Protein AF-A0A2V9R0W3-F1 (afdb_monomer_lite)

pLDDT: mean 78.19, std 11.64, range [45.22, 92.12]

Structure (mmCIF, N/CA/C/O backbone):
data_AF-A0A2V9R0W3-F1
#
_entry.id   AF-A0A2V9R0W3-F1
#
loop_
_atom_site.group_PDB
_atom_site.id
_atom_site.type_symbol
_atom_site.label_atom_id
_atom_site.label_alt_id
_atom_site.label_comp_id
_atom_site.label_asym_id
_atom_site.label_entity_id
_atom_site.label_seq_id
_atom_site.pdbx_PDB_ins_code
_atom_site.Cartn_x
_atom_site.Cartn_y
_atom_site.Cartn_z
_atom_site.occupancy
_atom_site.B_iso_or_equiv
_atom_site.auth_seq_id
_atom_site.auth_comp_id
_atom_site.auth_asym_id
_atom_site.auth_atom_id
_atom_site.pdbx_PDB_model_num
ATOM 1 N N . MET A 1 1 ? -23.502 -27.939 31.383 1.00 49.22 1 MET A N 1
ATOM 2 C CA . MET A 1 1 ? -24.095 -26.712 31.956 1.00 49.22 1 MET A CA 1
ATOM 3 C C . MET A 1 1 ? -23.498 -25.504 31.226 1.00 49.22 1 MET A C 1
ATOM 5 O O . MET A 1 1 ? -22.590 -24.869 31.728 1.00 49.22 1 MET A O 1
ATOM 9 N N . VAL A 1 2 ? -23.913 -25.277 29.972 1.00 56.19 2 VAL A N 1
ATOM 10 C CA . VAL A 1 2 ? -23.378 -24.205 29.094 1.00 56.19 2 VAL A CA 1
ATOM 11 C C . VAL A 1 2 ? -24.347 -23.013 29.027 1.00 56.19 2 VAL A C 1
ATOM 13 O O . VAL A 1 2 ? -23.932 -21.880 28.825 1.00 56.19 2 VAL A O 1
ATOM 16 N N . LEU A 1 3 ? -25.633 -23.255 29.303 1.00 57.19 3 LEU A N 1
ATOM 17 C CA . LEU A 1 3 ? -26.700 -22.248 29.291 1.00 57.19 3 LEU A CA 1
ATOM 18 C C . LEU A 1 3 ? -26.603 -21.227 30.439 1.00 57.19 3 LEU A C 1
ATOM 20 O O . LEU A 1 3 ? -27.056 -20.106 30.277 1.00 57.19 3 LEU A O 1
ATOM 24 N N . SER A 1 4 ? -25.961 -21.559 31.564 1.00 63.34 4 SER A N 1
ATOM 25 C CA . SER A 1 4 ? -25.802 -20.647 32.712 1.00 63.34 4 SER A CA 1
ATOM 26 C C . SER A 1 4 ? -24.784 -19.522 32.484 1.00 63.34 4 SER A C 1
ATOM 28 O O . SER A 1 4 ? -24.714 -18.589 33.276 1.00 63.34 4 SER A O 1
ATOM 30 N N . ALA A 1 5 ? -23.976 -19.608 31.424 1.00 69.81 5 ALA A N 1
ATOM 31 C CA . ALA A 1 5 ? -23.043 -18.554 31.028 1.00 69.81 5 ALA A CA 1
ATOM 32 C C . ALA A 1 5 ? -23.623 -17.630 29.941 1.00 69.81 5 ALA A C 1
ATOM 34 O O . ALA A 1 5 ? -23.005 -16.615 29.622 1.00 69.81 5 ALA A O 1
ATOM 35 N N . ALA A 1 6 ? -24.791 -17.962 29.374 1.00 76.00 6 ALA A N 1
ATOM 36 C CA . ALA A 1 6 ? -25.403 -17.192 28.292 1.00 76.00 6 ALA A CA 1
ATOM 37 C C . ALA A 1 6 ? -25.739 -15.763 28.742 1.00 76.00 6 ALA A C 1
ATOM 39 O O . ALA A 1 6 ? -25.358 -14.813 28.062 1.00 76.00 6 ALA A O 1
ATOM 40 N N . ASP A 1 7 ? -26.316 -15.608 29.934 1.00 79.94 7 ASP A N 1
ATOM 41 C CA . ASP A 1 7 ? -26.681 -14.300 30.495 1.00 79.94 7 ASP A CA 1
ATOM 42 C C . ASP A 1 7 ? -25.449 -13.409 30.719 1.00 79.94 7 ASP A C 1
ATOM 44 O O . ASP A 1 7 ? -25.467 -12.211 30.439 1.00 79.94 7 ASP A O 1
ATOM 48 N N . GLN A 1 8 ? -24.334 -14.009 31.149 1.00 81.44 8 GLN A N 1
ATOM 49 C CA . GLN A 1 8 ? -23.063 -13.305 31.350 1.00 81.44 8 GLN A CA 1
ATOM 50 C C . GLN A 1 8 ? -22.429 -12.872 30.023 1.00 81.44 8 GLN A C 1
ATOM 52 O O . GLN A 1 8 ? -21.799 -11.816 29.946 1.00 81.44 8 GLN A O 1
ATOM 57 N N . ILE A 1 9 ? -22.574 -13.677 28.968 1.00 80.44 9 ILE A N 1
ATOM 58 C CA . ILE A 1 9 ? -22.112 -13.320 27.622 1.00 80.44 9 ILE A CA 1
ATOM 59 C C . ILE A 1 9 ? -22.983 -12.196 27.057 1.00 80.44 9 ILE A C 1
ATOM 61 O O . ILE A 1 9 ? -22.450 -11.229 26.511 1.00 80.44 9 ILE A O 1
ATOM 65 N N . GLU A 1 10 ? -24.298 -12.274 27.236 1.00 81.69 10 GLU A N 1
ATOM 66 C CA . GLU A 1 10 ? -25.232 -11.271 26.732 1.00 81.69 10 GLU A CA 1
ATOM 67 C C . GLU A 1 10 ? -25.057 -9.914 27.436 1.00 81.69 10 GLU A C 1
ATOM 69 O O . GLU A 1 10 ? -25.041 -8.875 26.775 1.00 81.69 10 GLU A O 1
ATOM 74 N N . GLU A 1 11 ? -24.810 -9.906 28.752 1.00 84.38 11 GLU A N 1
ATOM 75 C CA . GLU A 1 11 ? -24.410 -8.698 29.487 1.00 84.38 11 GLU A CA 1
ATOM 76 C C . GLU A 1 11 ? -23.118 -8.083 28.936 1.00 84.38 11 GLU A C 1
ATOM 78 O O . GLU A 1 11 ? -23.023 -6.864 28.777 1.00 84.38 11 GLU A O 1
ATOM 83 N N . ARG A 1 12 ? -22.107 -8.908 28.641 1.00 80.75 12 ARG A N 1
ATOM 84 C CA . ARG A 1 12 ? -20.827 -8.420 28.105 1.00 80.75 12 ARG A CA 1
ATOM 85 C C . ARG A 1 12 ? -20.986 -7.846 26.703 1.00 80.75 12 ARG A C 1
ATOM 87 O O . ARG A 1 12 ? -20.342 -6.844 26.414 1.00 80.75 12 ARG A O 1
ATOM 94 N N . ILE A 1 13 ? -21.853 -8.429 25.875 1.00 81.31 13 ILE A N 1
ATOM 95 C CA . ILE A 1 13 ? -22.175 -7.908 24.541 1.00 81.31 13 ILE A CA 1
ATOM 96 C C . ILE A 1 13 ? -22.939 -6.584 24.647 1.00 81.31 13 ILE A C 1
ATOM 98 O O . ILE A 1 13 ? -22.575 -5.632 23.965 1.00 81.31 13 ILE A O 1
ATOM 102 N N . LYS A 1 14 ? -23.927 -6.475 25.546 1.00 84.88 14 LYS A N 1
ATOM 103 C CA . LYS A 1 14 ? -24.695 -5.231 25.769 1.00 84.88 14 LYS A CA 1
ATOM 104 C C . LYS A 1 14 ? -23.836 -4.061 26.263 1.00 84.88 14 LYS A C 1
ATOM 106 O O . LYS A 1 14 ? -24.207 -2.910 26.066 1.00 84.88 14 LYS A O 1
ATOM 111 N N . ARG A 1 15 ? -22.693 -4.335 26.901 1.00 83.25 15 ARG A N 1
ATOM 112 C CA . ARG A 1 15 ? -21.720 -3.309 27.323 1.00 83.25 15 ARG A CA 1
ATOM 113 C C . ARG A 1 15 ? -20.799 -2.841 26.196 1.00 83.25 15 ARG A C 1
ATOM 115 O O . ARG A 1 15 ? -20.075 -1.868 26.396 1.00 83.25 15 ARG A O 1
ATOM 122 N N . ILE A 1 16 ? -20.783 -3.518 25.046 1.00 81.19 16 ILE A N 1
ATOM 123 C CA . ILE A 1 16 ? -20.008 -3.070 23.888 1.00 81.19 16 ILE A CA 1
ATOM 124 C C . ILE A 1 16 ? -20.738 -1.858 23.296 1.00 81.19 16 ILE A C 1
ATOM 126 O O . ILE A 1 16 ? -21.893 -1.998 22.896 1.00 81.19 16 ILE A O 1
ATOM 130 N N . PRO A 1 17 ? -20.099 -0.675 23.237 1.00 78.19 17 PRO A N 1
ATOM 131 C CA . PRO A 1 17 ? -20.712 0.501 22.640 1.00 78.19 17 PRO A CA 1
ATOM 132 C C . PRO A 1 17 ? -21.122 0.214 21.198 1.00 78.19 17 PRO A C 1
ATOM 134 O O . PRO A 1 17 ? -20.357 -0.388 20.439 1.00 78.19 17 PRO A O 1
ATOM 137 N N . GLU A 1 18 ? -22.308 0.676 20.815 1.00 75.19 18 GLU A N 1
ATOM 138 C CA . GLU A 1 18 ? -22.774 0.536 19.443 1.00 75.19 18 GLU A CA 1
ATOM 139 C C . GLU A 1 18 ? -21.807 1.218 18.467 1.00 75.19 18 GLU A C 1
ATOM 141 O O . GLU A 1 18 ? -21.230 2.285 18.729 1.00 75.19 18 GLU A O 1
ATOM 146 N N . SER A 1 19 ? -21.610 0.572 17.319 1.00 70.75 19 SER A N 1
ATOM 147 C CA . SER A 1 19 ? -20.760 1.100 16.262 1.00 70.75 19 SER A CA 1
ATOM 148 C C . SER A 1 19 ? -21.339 2.414 15.746 1.00 70.75 19 SER A C 1
ATOM 150 O O . SER A 1 19 ? -22.441 2.436 15.202 1.00 70.75 19 SER A O 1
ATOM 152 N N . HIS A 1 20 ? -20.576 3.496 15.861 1.00 67.38 20 HIS A N 1
ATOM 153 C CA . HIS A 1 20 ? -20.922 4.800 15.309 1.00 67.38 20 HIS A CA 1
ATOM 154 C C . HIS A 1 20 ? -19.956 5.157 14.178 1.00 67.38 20 HIS A C 1
ATOM 156 O O . HIS A 1 20 ? -18.760 4.862 14.228 1.00 67.38 20 HIS A O 1
ATOM 162 N N . SER A 1 21 ? -20.477 5.790 13.129 1.00 67.69 21 SER A N 1
ATOM 163 C CA . SER A 1 21 ? -19.660 6.249 12.009 1.00 67.69 21 SER A CA 1
ATOM 164 C C . SER A 1 21 ? -18.854 7.480 12.418 1.00 67.69 21 SER A C 1
ATOM 166 O O . SER A 1 21 ? -19.432 8.506 12.776 1.00 67.69 21 SER A O 1
ATOM 168 N N . VAL A 1 22 ? -17.529 7.405 12.311 1.00 67.56 22 VAL A N 1
ATOM 169 C CA . VAL A 1 22 ? -16.639 8.552 12.521 1.00 67.56 22 VAL A CA 1
ATOM 170 C C . VAL A 1 22 ? -16.166 9.060 11.165 1.00 67.56 22 VAL A C 1
ATOM 172 O O . VAL A 1 22 ? -15.572 8.315 10.386 1.00 67.56 22 VAL A O 1
ATOM 175 N N . LYS A 1 23 ? -16.419 10.340 10.873 1.00 72.44 23 LYS A N 1
ATOM 176 C CA . LYS A 1 23 ? -15.861 11.000 9.690 1.00 72.44 23 LYS A CA 1
ATOM 177 C C . LYS A 1 23 ? -14.455 11.491 10.020 1.00 72.44 23 LYS A C 1
ATOM 179 O O . LYS A 1 23 ? -14.288 12.397 10.830 1.00 72.44 23 LYS A O 1
ATOM 184 N N . ILE A 1 24 ? -13.454 10.903 9.378 1.00 71.25 24 ILE A N 1
ATOM 185 C CA . ILE A 1 24 ? -12.062 11.325 9.526 1.00 71.25 24 ILE A CA 1
ATOM 186 C C . ILE A 1 24 ? -11.788 12.425 8.508 1.00 71.25 24 ILE A C 1
ATOM 188 O O . ILE A 1 24 ? -11.887 12.201 7.305 1.00 71.25 24 ILE A O 1
ATOM 192 N N . VAL A 1 25 ? -11.506 13.625 9.011 1.00 74.69 25 VAL A N 1
ATOM 193 C CA . VAL A 1 25 ? -11.237 14.812 8.184 1.00 74.69 25 VAL A CA 1
ATOM 194 C C . VAL A 1 25 ? -9.777 14.851 7.736 1.00 74.69 25 VAL A C 1
ATOM 196 O O . VAL A 1 25 ? -9.488 15.328 6.645 1.00 74.69 25 VAL A O 1
ATOM 199 N N . ASP A 1 26 ? -8.874 14.304 8.550 1.00 78.25 26 ASP A N 1
ATOM 200 C CA . ASP A 1 26 ? -7.447 14.239 8.264 1.00 78.25 26 ASP A CA 1
ATOM 201 C C . ASP A 1 26 ? -6.918 12.823 8.530 1.00 78.25 26 ASP A C 1
ATOM 203 O O . ASP A 1 26 ? -7.158 12.236 9.582 1.00 78.25 26 ASP A O 1
ATOM 207 N N . LEU A 1 27 ? -6.199 12.247 7.571 1.00 80.25 27 LEU A N 1
ATOM 208 C CA . LEU A 1 27 ? -5.586 10.927 7.732 1.00 80.25 27 LEU A CA 1
ATOM 209 C C . LEU A 1 27 ? -4.359 10.976 8.654 1.00 80.25 27 LEU A C 1
ATOM 211 O O . LEU A 1 27 ? -4.006 9.956 9.248 1.00 80.25 27 LEU A O 1
ATOM 215 N N . SER A 1 28 ? -3.750 12.152 8.837 1.00 79.56 28 SER A N 1
ATOM 216 C CA . SER A 1 28 ? -2.563 12.345 9.679 1.00 79.56 28 SER A CA 1
ATOM 217 C C . SER A 1 28 ? -2.817 12.105 11.175 1.00 79.56 28 SER A C 1
ATOM 219 O O . SER A 1 28 ? -1.878 11.825 11.919 1.00 79.56 28 SER A O 1
ATOM 221 N N . ILE A 1 29 ? -4.082 12.162 11.610 1.00 84.00 29 ILE A N 1
ATOM 222 C CA . ILE A 1 29 ? -4.496 11.950 13.007 1.00 84.00 29 ILE A CA 1
ATOM 223 C C . ILE A 1 29 ? -4.875 10.494 13.304 1.00 84.00 29 ILE A C 1
ATOM 225 O O . ILE A 1 29 ? -5.130 10.145 14.456 1.00 84.00 29 ILE A O 1
ATOM 229 N N . SER A 1 30 ? -4.938 9.626 12.287 1.00 85.31 30 SER A N 1
ATOM 230 C CA . SER A 1 30 ? -5.327 8.228 12.467 1.00 85.31 30 SER A CA 1
ATOM 231 C C . SER A 1 30 ? -4.382 7.269 11.735 1.00 85.31 30 SER A C 1
ATOM 233 O O . SER A 1 30 ? -4.651 6.889 10.592 1.00 85.31 30 SER A O 1
ATOM 235 N N . PRO A 1 31 ? -3.316 6.788 12.411 1.00 86.44 31 PRO A N 1
ATOM 236 C CA . PRO A 1 31 ? -2.323 5.887 11.818 1.00 86.44 31 PRO A CA 1
ATOM 237 C C . PRO A 1 31 ? -2.929 4.624 11.198 1.00 86.44 31 PRO A C 1
ATOM 239 O O . PRO A 1 31 ? -2.455 4.144 10.176 1.00 86.44 31 P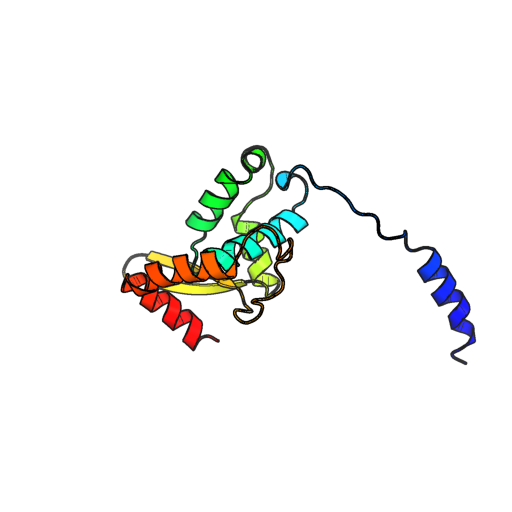RO A O 1
ATOM 242 N N . LYS A 1 32 ? -4.017 4.106 11.783 1.00 86.38 32 LYS A N 1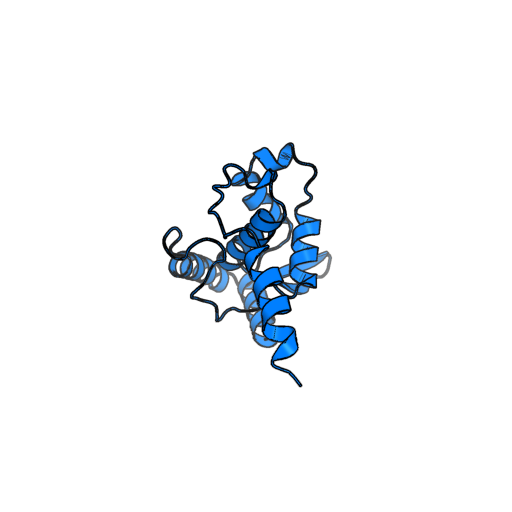
ATOM 243 C CA . LYS A 1 32 ? -4.743 2.940 11.261 1.00 86.38 32 LYS A CA 1
ATOM 244 C C . LYS A 1 32 ? -5.383 3.215 9.897 1.00 86.38 32 LYS A C 1
ATOM 246 O O . LYS A 1 32 ? -5.274 2.391 8.998 1.00 86.38 32 LYS A O 1
ATOM 251 N N . HIS A 1 33 ? -6.057 4.351 9.742 1.00 84.50 33 HIS A N 1
ATOM 252 C CA . HIS A 1 33 ? -6.709 4.697 8.476 1.00 84.50 33 HIS A CA 1
ATOM 253 C C . HIS A 1 33 ? -5.675 5.084 7.426 1.00 84.50 33 HIS A C 1
ATOM 255 O O . HIS A 1 33 ? -5.802 4.696 6.271 1.00 84.50 33 HIS A O 1
ATOM 261 N N . LEU A 1 34 ? -4.596 5.747 7.842 1.00 86.75 34 LEU A N 1
ATOM 262 C CA . LEU A 1 34 ? -3.459 6.006 6.972 1.00 86.75 34 LEU A CA 1
ATOM 263 C C . LEU A 1 34 ? -2.785 4.711 6.486 1.00 86.75 34 LEU A C 1
ATOM 265 O O . LEU A 1 34 ? -2.434 4.622 5.316 1.00 86.75 34 LEU A O 1
ATOM 269 N N . LEU A 1 35 ? -2.645 3.691 7.339 1.00 88.50 35 LEU A N 1
ATOM 270 C CA . LEU A 1 35 ? -2.132 2.374 6.942 1.00 88.50 35 LEU A CA 1
ATOM 271 C C . LEU A 1 35 ? -3.010 1.729 5.858 1.00 88.50 35 LEU A C 1
ATOM 273 O O . LEU A 1 35 ? -2.493 1.234 4.857 1.00 88.50 35 LEU A O 1
ATOM 277 N N . PHE A 1 36 ? -4.334 1.759 6.034 1.00 84.50 36 PHE A N 1
ATOM 278 C CA . PHE A 1 36 ? -5.267 1.248 5.028 1.00 84.50 36 PHE A CA 1
ATOM 279 C C . PHE A 1 36 ? -5.243 2.064 3.739 1.00 84.50 36 PHE A C 1
ATOM 281 O O . PHE A 1 36 ? -5.263 1.491 2.654 1.00 84.50 36 PHE A O 1
ATOM 288 N N . PHE A 1 37 ? -5.109 3.382 3.847 1.00 85.69 37 PHE A N 1
ATOM 289 C CA . PHE A 1 37 ? -4.917 4.251 2.697 1.00 85.69 37 PHE A CA 1
ATOM 290 C C . PHE A 1 37 ? -3.622 3.931 1.937 1.00 85.69 37 PHE A C 1
ATOM 292 O O . PHE A 1 37 ? -3.646 3.858 0.714 1.00 85.69 37 PHE A O 1
ATOM 299 N N . ILE A 1 38 ? -2.505 3.687 2.633 1.00 88.12 38 ILE A N 1
ATOM 300 C CA . ILE A 1 38 ? -1.239 3.272 2.007 1.00 88.12 38 ILE A CA 1
ATOM 301 C C . ILE A 1 38 ? -1.426 1.952 1.258 1.00 88.12 38 ILE A C 1
ATOM 303 O O . ILE A 1 38 ? -0.987 1.837 0.118 1.00 88.12 38 ILE A O 1
ATOM 307 N N . TYR A 1 39 ? -2.114 0.979 1.855 1.00 86.50 39 TYR A N 1
ATOM 308 C CA . TYR A 1 39 ? -2.427 -0.280 1.181 1.00 86.50 39 TYR A CA 1
ATOM 309 C C . TYR A 1 39 ? -3.287 -0.074 -0.079 1.00 86.50 39 TYR A C 1
ATOM 311 O O . TYR A 1 39 ? -2.966 -0.622 -1.139 1.00 86.50 39 TYR A O 1
ATOM 319 N N . ASP A 1 40 ? -4.349 0.732 0.011 1.00 81.12 40 ASP A N 1
ATOM 320 C CA . ASP A 1 40 ? -5.225 1.046 -1.123 1.00 81.12 40 ASP A CA 1
ATOM 321 C C . ASP A 1 40 ? -4.446 1.789 -2.227 1.00 81.12 40 ASP A C 1
ATOM 323 O O . ASP A 1 40 ? -4.563 1.452 -3.406 1.00 81.12 40 ASP A O 1
ATOM 327 N N . LEU A 1 41 ? -3.575 2.731 -1.853 1.00 84.94 41 LEU A N 1
ATOM 328 C CA . LEU A 1 41 ? -2.689 3.451 -2.766 1.00 84.94 41 LEU A CA 1
ATOM 329 C C . LEU A 1 41 ? -1.723 2.492 -3.469 1.00 84.94 41 LEU A C 1
ATOM 331 O O . LEU A 1 41 ? -1.684 2.464 -4.698 1.00 84.94 41 LEU A O 1
ATOM 335 N N . THR A 1 42 ? -0.982 1.666 -2.721 1.00 85.88 42 THR A N 1
ATOM 336 C CA . THR A 1 42 ? -0.068 0.662 -3.293 1.00 85.88 42 THR A CA 1
ATOM 337 C C . THR A 1 42 ? -0.815 -0.302 -4.211 1.00 85.88 42 THR A C 1
ATOM 339 O O . THR A 1 42 ? -0.284 -0.708 -5.237 1.00 85.88 42 THR A O 1
ATOM 342 N N . SER A 1 43 ? -2.076 -0.609 -3.916 1.00 81.19 43 SER A N 1
ATOM 343 C CA . SER A 1 43 ? -2.920 -1.439 -4.778 1.00 81.19 43 SER A CA 1
ATOM 344 C C . SER A 1 43 ? -3.262 -0.791 -6.127 1.00 81.19 43 SER A C 1
ATOM 346 O O . SER A 1 43 ? -3.692 -1.500 -7.040 1.00 81.19 43 SER A O 1
ATOM 348 N N . VAL A 1 44 ? -3.084 0.522 -6.284 1.00 79.06 44 VAL A N 1
ATOM 349 C CA . VAL A 1 44 ? -3.219 1.235 -7.566 1.00 79.06 44 VAL A CA 1
ATOM 350 C C . VAL A 1 44 ? -1.877 1.336 -8.279 1.00 79.06 44 VAL A C 1
ATOM 352 O O . VAL A 1 44 ? -1.801 1.057 -9.473 1.00 79.06 44 VAL A O 1
ATOM 355 N N . ILE A 1 45 ? -0.828 1.713 -7.547 1.00 82.81 45 ILE A N 1
ATOM 356 C CA . ILE A 1 45 ? 0.479 2.065 -8.121 1.00 82.81 45 ILE A CA 1
ATOM 357 C C . ILE A 1 45 ? 1.496 0.911 -8.119 1.00 82.81 45 ILE A C 1
ATOM 359 O O . ILE A 1 45 ? 2.681 1.155 -8.325 1.00 82.81 45 ILE A O 1
ATOM 363 N N . TYR A 1 46 ? 1.088 -0.338 -7.853 1.00 81.69 46 TYR A N 1
ATOM 364 C CA . TYR A 1 46 ? 2.043 -1.453 -7.806 1.00 81.69 46 TYR A CA 1
ATOM 365 C C . TYR A 1 46 ? 2.649 -1.757 -9.192 1.00 81.69 46 TYR A C 1
ATOM 367 O O . TYR A 1 46 ? 1.951 -1.633 -10.205 1.00 81.69 46 TYR A O 1
ATOM 375 N N . PRO A 1 47 ? 3.920 -2.207 -9.243 1.00 86.50 47 PRO A N 1
ATOM 376 C CA . PRO A 1 47 ? 4.868 -2.320 -8.134 1.00 86.50 47 PRO A CA 1
ATOM 377 C C . PRO A 1 47 ? 5.444 -0.947 -7.756 1.00 86.50 47 PRO A C 1
ATOM 379 O O . PRO A 1 47 ? 5.850 -0.180 -8.626 1.00 86.50 47 PRO A O 1
ATOM 382 N N . ALA A 1 48 ? 5.495 -0.642 -6.456 1.00 87.38 48 ALA A N 1
ATOM 383 C CA . ALA A 1 48 ? 5.886 0.682 -5.965 1.00 87.38 48 ALA A CA 1
ATOM 384 C C . ALA A 1 48 ? 7.109 0.618 -5.048 1.00 87.38 48 ALA A C 1
ATOM 386 O O . ALA A 1 48 ? 7.189 -0.251 -4.182 1.00 87.38 48 ALA A O 1
ATOM 387 N N . SER A 1 49 ? 8.042 1.557 -5.199 1.00 90.69 49 SER A N 1
ATOM 388 C CA . SER A 1 49 ? 9.148 1.740 -4.251 1.00 90.69 49 SER A CA 1
ATOM 389 C C . SER A 1 49 ? 8.717 2.598 -3.059 1.00 90.69 49 SER A C 1
ATOM 391 O O . SER A 1 49 ? 7.712 3.315 -3.116 1.00 90.69 49 SER A O 1
ATOM 393 N N . ILE A 1 50 ? 9.501 2.581 -1.976 1.00 91.56 50 ILE A N 1
ATOM 394 C CA . ILE A 1 50 ? 9.202 3.417 -0.804 1.00 91.56 50 ILE A CA 1
ATOM 395 C C . ILE A 1 50 ? 9.160 4.912 -1.150 1.00 91.56 50 ILE A C 1
ATOM 397 O O . ILE A 1 50 ? 8.309 5.640 -0.643 1.00 91.56 50 ILE A O 1
ATOM 401 N N . SER A 1 51 ? 10.027 5.358 -2.061 1.00 90.38 51 SER A N 1
ATOM 402 C CA . SER A 1 51 ? 10.086 6.748 -2.516 1.00 90.38 51 SER A CA 1
ATOM 403 C C . SER A 1 51 ? 8.810 7.158 -3.249 1.00 90.38 51 SER A C 1
ATOM 405 O O . SER A 1 51 ? 8.300 8.250 -3.009 1.00 90.38 51 SER A O 1
ATOM 407 N N . MET A 1 52 ? 8.257 6.273 -4.090 1.00 89.50 52 MET A N 1
ATOM 408 C CA . MET A 1 52 ? 6.986 6.521 -4.780 1.00 89.50 52 MET A CA 1
ATOM 409 C C . MET A 1 52 ? 5.828 6.623 -3.790 1.00 89.50 52 MET A C 1
ATOM 411 O O . MET A 1 52 ? 5.039 7.564 -3.863 1.00 89.50 52 MET A O 1
ATOM 415 N N . ILE A 1 53 ? 5.743 5.683 -2.842 1.00 90.50 53 ILE A N 1
ATOM 416 C CA . ILE A 1 53 ? 4.696 5.697 -1.812 1.00 90.50 53 ILE A CA 1
ATOM 417 C C . ILE A 1 53 ? 4.784 6.997 -1.010 1.00 90.50 53 ILE A C 1
ATOM 419 O O . ILE A 1 53 ? 3.780 7.685 -0.854 1.00 90.50 53 ILE A O 1
ATOM 423 N N . ASN A 1 54 ? 5.982 7.370 -0.556 1.00 91.50 54 ASN A N 1
ATOM 424 C CA . ASN A 1 54 ? 6.180 8.586 0.223 1.00 91.50 54 ASN A CA 1
ATOM 425 C C . ASN A 1 54 ? 5.786 9.843 -0.568 1.00 91.50 54 ASN A C 1
ATOM 427 O O . ASN A 1 54 ? 5.054 10.681 -0.052 1.00 91.50 54 ASN A O 1
ATOM 431 N N . TYR A 1 55 ? 6.191 9.936 -1.839 1.00 90.62 55 TYR A N 1
ATOM 432 C CA . TYR A 1 55 ? 5.828 11.048 -2.718 1.00 90.62 55 TYR A CA 1
ATOM 433 C C . TYR A 1 55 ? 4.307 11.230 -2.829 1.00 90.62 55 TYR A C 1
ATOM 435 O O . TYR A 1 55 ? 3.792 12.321 -2.581 1.00 90.62 55 TYR A O 1
ATOM 443 N N . TYR A 1 56 ? 3.572 10.159 -3.142 1.00 88.38 56 TYR A N 1
ATOM 444 C CA . TYR A 1 56 ? 2.117 10.237 -3.288 1.00 88.38 56 TYR A CA 1
ATOM 445 C C . TYR A 1 56 ? 1.401 10.483 -1.959 1.00 88.38 56 TYR A C 1
ATOM 447 O O . TYR A 1 56 ? 0.450 11.261 -1.915 1.00 88.38 56 TYR A O 1
ATOM 455 N N . VAL A 1 57 ? 1.859 9.868 -0.865 1.00 89.06 57 VAL A N 1
ATOM 456 C CA . VAL A 1 57 ? 1.272 10.092 0.463 1.00 89.06 57 VAL A CA 1
ATOM 457 C C . VAL A 1 57 ? 1.459 11.546 0.896 1.00 89.06 57 VAL A C 1
ATOM 459 O O . VAL A 1 57 ? 0.490 12.159 1.334 1.00 89.06 57 VAL A O 1
ATOM 462 N N . SER A 1 58 ? 2.648 12.130 0.720 1.00 88.69 58 SER A N 1
ATOM 463 C CA . SER A 1 58 ? 2.889 13.545 1.037 1.00 88.69 58 SER A CA 1
ATOM 464 C C . SER A 1 58 ? 2.096 14.501 0.141 1.00 88.69 58 SER A C 1
ATOM 466 O O . SER A 1 58 ? 1.685 15.561 0.605 1.00 88.69 58 SER A O 1
ATOM 468 N N . ALA A 1 59 ? 1.852 14.135 -1.122 1.00 86.81 59 ALA A N 1
ATOM 469 C CA . ALA A 1 59 ? 1.040 14.939 -2.034 1.00 86.81 59 ALA A CA 1
ATOM 470 C C . ALA A 1 59 ? -0.459 14.915 -1.678 1.00 86.81 59 ALA A C 1
ATOM 472 O O . ALA A 1 59 ? -1.139 15.929 -1.818 1.00 86.81 59 ALA A O 1
ATOM 473 N N . ILE A 1 60 ? -0.980 13.770 -1.223 1.00 85.00 60 ILE A N 1
ATOM 474 C CA . ILE A 1 60 ? -2.408 13.595 -0.907 1.00 85.00 60 ILE A CA 1
ATOM 475 C C . ILE A 1 60 ? -2.727 14.041 0.527 1.00 85.00 60 ILE A C 1
ATOM 477 O O . ILE A 1 60 ? -3.797 14.591 0.783 1.00 85.00 60 ILE A O 1
ATOM 481 N N . VAL A 1 61 ? -1.798 13.826 1.460 1.00 86.00 61 VAL A N 1
ATOM 482 C CA . VAL A 1 61 ? -1.933 14.155 2.884 1.00 86.00 61 VAL A CA 1
ATOM 483 C C . VAL A 1 61 ? -0.791 15.102 3.282 1.00 86.00 61 VAL A C 1
ATOM 485 O O . VAL A 1 61 ? 0.169 14.685 3.931 1.00 86.00 61 VAL A O 1
ATOM 488 N N . PRO A 1 62 ? -0.856 16.394 2.908 1.00 84.00 62 PRO A N 1
ATOM 489 C CA . PRO A 1 62 ? 0.212 17.351 3.209 1.00 84.00 62 PRO A CA 1
ATOM 490 C C . PRO A 1 62 ? 0.380 17.600 4.716 1.00 84.00 62 PRO A C 1
ATOM 492 O O . PRO A 1 62 ? 1.480 17.895 5.181 1.00 84.00 62 PRO A O 1
ATOM 495 N N . SER A 1 63 ? -0.687 17.411 5.501 1.00 85.12 63 SER A N 1
ATOM 496 C CA . SER A 1 63 ? -0.679 17.458 6.972 1.00 85.12 63 SER A CA 1
ATOM 497 C C . SER A 1 63 ? 0.273 16.439 7.604 1.00 85.12 63 SER A C 1
ATOM 499 O O . SER A 1 63 ? 0.698 16.618 8.745 1.00 85.12 63 SER A O 1
ATOM 501 N N . LEU A 1 64 ? 0.670 15.399 6.862 1.00 83.62 64 LEU A N 1
ATOM 502 C CA . LEU A 1 64 ? 1.620 14.405 7.339 1.00 83.62 64 LEU A CA 1
ATOM 503 C C . LEU A 1 64 ? 2.998 15.006 7.647 1.00 83.62 64 LEU A C 1
ATOM 505 O O . LEU A 1 64 ? 3.673 14.522 8.549 1.00 83.62 64 LEU A O 1
ATOM 509 N N . ALA A 1 65 ? 3.395 16.082 6.958 1.00 81.12 65 ALA A N 1
ATOM 510 C CA . ALA A 1 65 ? 4.666 16.764 7.209 1.00 81.12 65 ALA A CA 1
ATOM 511 C C . ALA A 1 65 ? 4.750 17.377 8.620 1.00 81.12 65 ALA A C 1
ATOM 513 O O . ALA A 1 65 ? 5.842 17.535 9.158 1.00 81.12 65 ALA A O 1
ATOM 514 N N . ALA A 1 66 ? 3.603 17.706 9.222 1.00 81.12 66 ALA A N 1
ATOM 515 C CA . ALA A 1 66 ? 3.507 18.214 10.589 1.00 81.12 66 ALA A CA 1
ATOM 516 C C . ALA A 1 66 ? 3.260 17.102 11.628 1.00 81.12 66 ALA A C 1
ATOM 518 O O . ALA A 1 66 ? 3.199 17.378 12.825 1.00 81.12 66 ALA A O 1
ATOM 519 N N . SER A 1 67 ? 3.095 15.852 11.187 1.00 82.38 67 SER A N 1
ATOM 520 C CA . SER A 1 67 ? 2.805 14.703 12.043 1.00 82.38 67 SER A CA 1
ATOM 521 C C . SER A 1 67 ? 4.082 13.936 12.398 1.00 82.38 67 SER A C 1
ATOM 523 O O . SER A 1 67 ? 5.050 13.916 11.645 1.00 82.38 67 SER A O 1
ATOM 525 N N . ALA A 1 68 ? 4.075 13.237 13.535 1.00 83.75 68 ALA A N 1
ATOM 526 C CA . ALA A 1 68 ? 5.165 12.344 13.946 1.00 83.75 68 ALA A CA 1
ATOM 527 C C . ALA A 1 68 ? 5.150 10.986 13.209 1.00 83.75 68 ALA A C 1
ATOM 529 O O . ALA A 1 68 ? 5.926 10.084 13.533 1.00 83.75 68 ALA A O 1
ATOM 530 N N . ILE A 1 69 ? 4.237 10.799 12.251 1.00 85.00 69 ILE A N 1
ATOM 531 C CA . ILE A 1 69 ? 4.057 9.531 11.548 1.00 85.00 69 ILE A CA 1
ATOM 532 C C . ILE A 1 69 ? 5.105 9.369 10.446 1.00 85.00 69 ILE A C 1
ATOM 534 O O . ILE A 1 69 ? 5.189 10.161 9.513 1.00 85.00 69 ILE A O 1
ATOM 538 N N . ASN A 1 70 ? 5.845 8.263 10.509 1.00 88.81 70 ASN A N 1
ATOM 539 C CA . ASN A 1 70 ? 6.832 7.886 9.506 1.00 88.81 70 ASN A CA 1
ATOM 540 C C . ASN A 1 70 ? 6.239 6.868 8.505 1.00 88.81 70 ASN A C 1
ATOM 542 O O . ASN A 1 70 ? 5.883 5.749 8.887 1.00 88.81 70 ASN A O 1
ATOM 546 N N . VAL A 1 71 ? 6.134 7.251 7.224 1.00 89.50 71 VAL A N 1
ATOM 547 C CA . VAL A 1 71 ? 5.547 6.424 6.145 1.00 89.50 71 VAL A CA 1
ATOM 548 C C . VAL A 1 71 ? 6.300 5.097 5.953 1.00 89.50 71 VAL A C 1
ATOM 550 O O . VAL A 1 71 ? 5.642 4.057 5.989 1.00 89.50 71 VAL A O 1
ATOM 553 N N . PRO A 1 72 ? 7.643 5.069 5.818 1.00 92.06 72 PRO A N 1
ATOM 554 C CA . PRO A 1 72 ? 8.433 3.836 5.843 1.00 92.06 72 PRO A CA 1
ATOM 555 C C . PRO A 1 72 ? 8.075 2.854 6.956 1.00 92.06 72 PRO A C 1
ATOM 557 O O . PRO A 1 72 ? 7.943 1.657 6.697 1.00 92.06 72 PRO A O 1
ATOM 560 N N . THR A 1 73 ? 7.857 3.342 8.177 1.00 92.06 73 THR A N 1
ATOM 561 C CA . THR A 1 73 ? 7.483 2.484 9.308 1.00 92.06 73 THR A CA 1
ATOM 562 C C . THR A 1 73 ? 6.103 1.860 9.106 1.00 92.06 73 THR A C 1
ATOM 564 O O . THR A 1 73 ? 5.921 0.677 9.389 1.00 92.06 73 THR A O 1
ATOM 567 N N . LEU A 1 74 ? 5.137 2.614 8.570 1.00 90.69 74 LEU A N 1
ATOM 568 C CA . LEU A 1 74 ? 3.810 2.083 8.242 1.00 90.69 74 LEU A CA 1
ATOM 569 C C . LEU A 1 74 ? 3.851 1.072 7.094 1.00 90.69 74 LEU A C 1
ATOM 571 O O . LEU A 1 74 ? 3.152 0.064 7.153 1.00 90.69 74 LEU A O 1
ATOM 575 N N . VAL A 1 75 ? 4.690 1.292 6.081 1.00 92.12 75 VAL A N 1
ATOM 576 C CA . VAL A 1 75 ? 4.898 0.313 5.001 1.00 92.12 75 VAL A CA 1
ATOM 577 C C . VAL A 1 75 ? 5.514 -0.972 5.560 1.00 92.12 75 VAL A C 1
ATOM 579 O O . VAL A 1 75 ? 5.031 -2.062 5.258 1.00 92.12 75 VAL A O 1
ATOM 582 N N . GLY A 1 76 ? 6.515 -0.862 6.440 1.00 90.50 76 GLY A N 1
ATOM 583 C CA . GLY A 1 76 ? 7.091 -2.012 7.143 1.00 90.50 76 GLY A CA 1
ATOM 584 C C 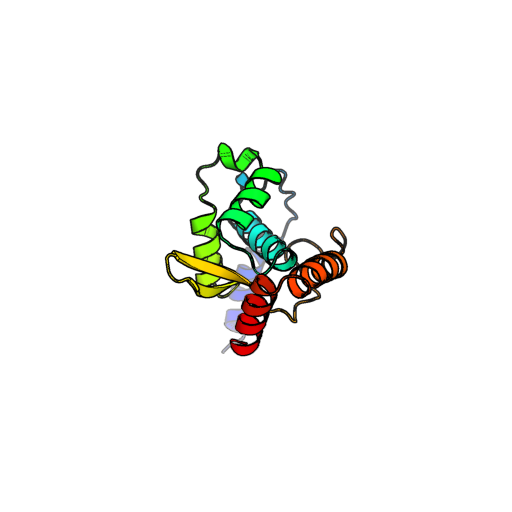. GLY A 1 76 ? 6.061 -2.764 7.992 1.00 90.50 76 GLY A 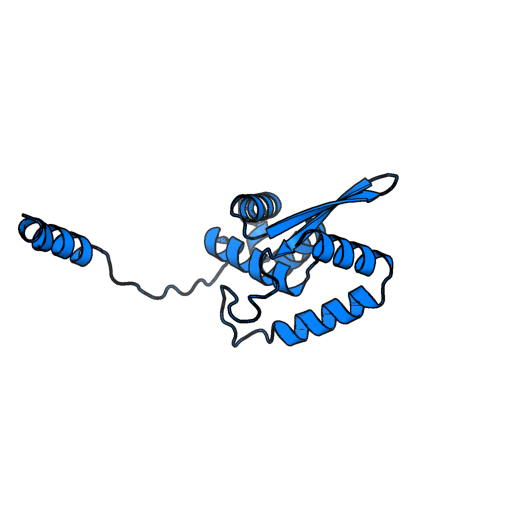C 1
ATOM 585 O O . GLY A 1 76 ? 6.007 -3.992 7.952 1.00 90.50 76 GLY A O 1
ATOM 586 N N . LEU A 1 77 ? 5.183 -2.038 8.690 1.00 91.19 77 LEU A N 1
ATOM 587 C CA . LEU A 1 77 ? 4.068 -2.628 9.431 1.00 91.19 77 LEU A CA 1
ATOM 588 C C . LEU A 1 77 ? 3.082 -3.349 8.500 1.00 91.19 77 LEU A C 1
ATOM 590 O O . LEU A 1 77 ? 2.661 -4.460 8.809 1.00 91.19 77 LEU A O 1
ATOM 594 N N . ALA A 1 78 ? 2.741 -2.763 7.350 1.00 88.62 78 ALA A N 1
ATOM 595 C CA . ALA A 1 78 ? 1.857 -3.390 6.368 1.00 88.62 78 ALA A CA 1
ATOM 596 C C . ALA A 1 78 ? 2.439 -4.706 5.824 1.00 88.62 78 ALA A C 1
ATOM 598 O O . ALA A 1 78 ? 1.695 -5.666 5.618 1.00 88.62 78 ALA A O 1
ATOM 599 N N . VAL A 1 79 ? 3.759 -4.776 5.631 1.00 90.50 79 VAL A N 1
ATOM 600 C CA . VAL A 1 79 ? 4.451 -6.024 5.272 1.00 90.50 79 VAL A CA 1
ATOM 601 C C . VAL A 1 79 ? 4.381 -7.033 6.421 1.00 90.50 79 VAL A C 1
ATOM 603 O O . VAL A 1 79 ? 3.981 -8.174 6.205 1.00 90.50 79 VAL A O 1
ATOM 606 N N . ALA A 1 80 ? 4.682 -6.615 7.655 1.00 89.50 80 ALA A N 1
ATOM 607 C CA . ALA A 1 80 ? 4.634 -7.490 8.831 1.00 89.50 80 ALA A CA 1
ATOM 608 C C . ALA A 1 80 ? 3.225 -8.047 9.116 1.00 89.50 80 ALA A C 1
ATOM 610 O O . ALA A 1 80 ? 3.082 -9.174 9.583 1.00 89.50 80 ALA A O 1
ATOM 611 N N . MET A 1 81 ? 2.181 -7.277 8.804 1.00 86.75 81 MET A N 1
ATOM 612 C CA . MET A 1 81 ? 0.780 -7.692 8.921 1.00 86.75 81 MET A CA 1
ATOM 613 C C . MET A 1 81 ? 0.301 -8.587 7.766 1.00 86.75 81 MET A C 1
ATOM 615 O O . MET A 1 81 ? -0.858 -9.000 7.768 1.00 86.75 81 MET A O 1
ATOM 619 N N . GLY A 1 82 ? 1.144 -8.862 6.765 1.00 85.38 82 GLY A N 1
ATOM 620 C CA . GLY A 1 82 ? 0.751 -9.636 5.587 1.00 85.38 82 GLY A CA 1
ATOM 621 C C . GLY A 1 82 ? -0.258 -8.907 4.695 1.00 85.38 82 GLY A C 1
ATOM 622 O O . GLY A 1 82 ? -1.081 -9.546 4.044 1.00 85.38 82 GLY A O 1
ATOM 623 N N . LEU A 1 83 ? -0.231 -7.570 4.675 1.00 85.00 83 LEU A N 1
ATOM 624 C CA . LEU A 1 83 ? -1.006 -6.763 3.727 1.00 85.00 83 LEU A CA 1
ATOM 625 C C . LEU A 1 83 ? -0.211 -6.551 2.431 1.00 85.00 83 LEU A C 1
ATOM 627 O O . LEU A 1 83 ? -0.759 -6.668 1.334 1.00 85.00 83 LEU A O 1
ATOM 631 N N . LEU A 1 84 ? 1.091 -6.279 2.546 1.00 87.81 84 LEU A N 1
ATOM 632 C CA . LEU A 1 84 ? 1.993 -6.057 1.414 1.00 87.81 84 LEU A CA 1
ATOM 633 C C . LEU A 1 84 ? 3.035 -7.174 1.293 1.00 87.81 84 LEU A C 1
ATOM 635 O O . LEU A 1 84 ? 3.528 -7.699 2.287 1.00 87.81 84 LEU A O 1
ATOM 639 N N . ARG A 1 85 ? 3.404 -7.486 0.052 1.00 88.19 85 ARG A N 1
ATOM 640 C CA . ARG A 1 85 ? 4.571 -8.2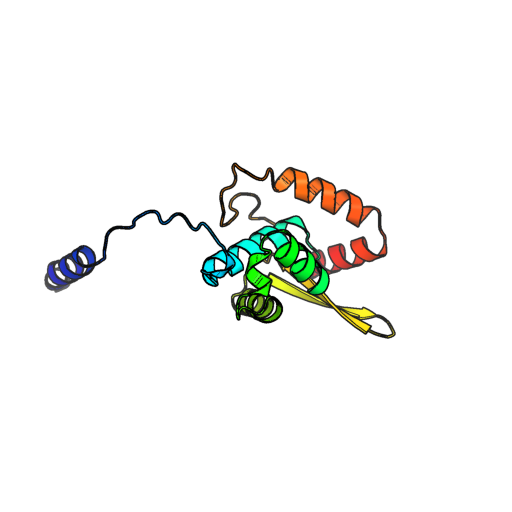88 -0.322 1.00 88.19 85 ARG A CA 1
ATOM 641 C C . ARG A 1 85 ? 5.699 -7.354 -0.710 1.00 88.19 85 ARG A C 1
ATOM 643 O O . ARG A 1 85 ? 5.456 -6.338 -1.359 1.00 88.19 85 ARG A O 1
ATOM 650 N N . SER A 1 86 ? 6.920 -7.725 -0.356 1.00 89.31 86 SER A N 1
ATOM 651 C CA . SER A 1 86 ? 8.131 -7.025 -0.771 1.00 89.31 86 SER A CA 1
ATOM 652 C C . SER A 1 86 ? 8.992 -7.934 -1.639 1.00 89.31 86 SER A C 1
ATOM 654 O O . SER A 1 86 ? 9.280 -9.058 -1.229 1.00 89.31 86 SER A O 1
ATOM 656 N N . VAL A 1 87 ? 9.436 -7.439 -2.789 1.00 87.31 87 VAL A N 1
ATOM 657 C CA . VAL A 1 87 ? 10.446 -8.091 -3.633 1.00 87.31 87 VAL A CA 1
ATOM 658 C C . VAL A 1 87 ? 11.664 -7.184 -3.684 1.00 87.31 87 VAL A C 1
ATOM 660 O O . VAL A 1 87 ? 11.555 -5.986 -3.948 1.00 87.31 87 VAL A O 1
ATOM 663 N N . THR A 1 88 ? 12.826 -7.758 -3.397 1.00 85.94 88 THR A N 1
ATOM 664 C CA . THR A 1 88 ? 14.095 -7.035 -3.407 1.00 85.94 88 THR A CA 1
ATOM 665 C C . THR A 1 88 ? 14.835 -7.360 -4.688 1.00 85.94 88 THR A C 1
ATOM 667 O O . THR A 1 88 ? 15.292 -8.491 -4.865 1.00 85.94 88 THR A O 1
ATOM 670 N N . ARG A 1 89 ? 15.012 -6.360 -5.551 1.00 80.38 89 ARG A N 1
ATOM 671 C CA . ARG A 1 89 ? 15.793 -6.506 -6.775 1.00 80.38 89 ARG A CA 1
ATOM 672 C C . ARG A 1 89 ? 17.181 -5.925 -6.570 1.00 80.38 89 ARG A C 1
ATOM 674 O O . ARG A 1 89 ? 17.345 -4.757 -6.216 1.00 80.38 89 ARG A O 1
ATOM 681 N N . LYS A 1 90 ? 18.195 -6.757 -6.794 1.00 78.06 90 LYS A N 1
ATOM 682 C CA . LYS A 1 90 ? 19.593 -6.329 -6.780 1.00 78.06 90 LYS A CA 1
ATOM 683 C C . LYS A 1 90 ? 19.977 -5.867 -8.179 1.00 78.06 90 LYS A C 1
ATOM 685 O O . LYS A 1 90 ? 20.180 -6.690 -9.066 1.00 78.06 90 LYS A O 1
ATOM 690 N N . ASN A 1 91 ? 20.105 -4.562 -8.359 1.00 74.50 91 ASN A N 1
ATOM 691 C CA . ASN A 1 91 ? 20.841 -4.004 -9.484 1.00 74.50 91 ASN A CA 1
ATOM 692 C C . ASN A 1 91 ? 22.340 -4.020 -9.150 1.00 74.50 91 ASN A C 1
ATOM 694 O O . ASN A 1 91 ? 22.728 -4.048 -7.982 1.00 74.50 91 ASN A O 1
ATOM 698 N N . HIS A 1 92 ? 23.199 -3.970 -10.172 1.00 67.06 92 HIS A N 1
ATOM 699 C CA . HIS A 1 92 ? 24.658 -4.076 -10.020 1.00 67.06 92 HIS A CA 1
ATOM 700 C C . HIS A 1 92 ? 25.286 -3.082 -9.018 1.00 67.06 92 HIS A C 1
ATOM 702 O O . HIS A 1 92 ? 26.426 -3.301 -8.623 1.00 67.06 92 HIS A O 1
ATOM 708 N N . HIS A 1 93 ? 24.595 -2.001 -8.628 1.00 67.00 93 HIS A N 1
ATOM 709 C CA . HIS A 1 93 ? 25.071 -0.985 -7.673 1.00 67.00 93 HIS A CA 1
ATOM 710 C C . HIS A 1 93 ? 24.047 -0.591 -6.586 1.00 67.00 93 HIS A C 1
ATOM 712 O O . HIS A 1 93 ? 24.387 0.176 -5.688 1.00 67.00 93 HIS A O 1
ATOM 718 N N . SER A 1 94 ? 22.807 -1.092 -6.626 1.00 76.19 94 SER A N 1
ATOM 719 C CA . SER A 1 94 ? 21.776 -0.754 -5.634 1.00 76.19 94 SER A CA 1
ATOM 720 C C . SER A 1 94 ? 20.784 -1.899 -5.443 1.00 76.19 94 SER A C 1
ATOM 722 O O . SER A 1 94 ? 20.421 -2.601 -6.382 1.00 76.19 94 SER A O 1
ATOM 724 N N . SER A 1 95 ? 20.352 -2.102 -4.201 1.00 80.69 95 SER A N 1
ATOM 725 C CA . SER A 1 95 ? 19.258 -3.013 -3.873 1.00 80.69 95 SER A CA 1
ATOM 726 C C . SER A 1 95 ? 18.005 -2.177 -3.667 1.00 80.69 95 SER A C 1
ATOM 728 O O . SER A 1 95 ? 17.936 -1.420 -2.700 1.00 80.69 95 SER A O 1
ATOM 730 N N . GLU A 1 96 ? 17.027 -2.306 -4.557 1.00 86.25 96 GLU A N 1
ATOM 731 C CA . GLU A 1 96 ? 15.745 -1.614 -4.429 1.00 86.25 96 GLU A CA 1
ATOM 732 C C . GLU A 1 96 ? 14.657 -2.594 -3.997 1.00 86.25 96 GLU A C 1
ATOM 734 O O . GLU A 1 96 ? 14.576 -3.723 -4.484 1.00 86.25 96 GLU A O 1
ATOM 739 N N . VAL A 1 97 ? 13.838 -2.159 -3.040 1.00 89.00 97 VAL A N 1
ATOM 740 C CA . VAL A 1 97 ? 12.700 -2.929 -2.539 1.00 89.00 97 VAL A CA 1
ATOM 741 C C . VAL A 1 97 ? 11.434 -2.373 -3.169 1.00 89.00 97 VAL A C 1
ATOM 743 O O . VAL A 1 97 ? 11.122 -1.187 -3.025 1.00 89.00 97 VAL A O 1
ATOM 746 N N . PHE A 1 98 ? 10.706 -3.250 -3.847 1.00 89.12 98 PHE A N 1
ATOM 747 C CA . PHE A 1 98 ? 9.404 -2.964 -4.423 1.00 89.12 98 PHE A CA 1
ATOM 748 C C . PHE A 1 98 ? 8.320 -3.623 -3.586 1.00 89.12 98 PHE A C 1
ATOM 750 O O . PHE A 1 98 ? 8.510 -4.717 -3.054 1.00 89.12 98 PHE A O 1
ATOM 757 N N . TYR A 1 99 ? 7.173 -2.961 -3.496 1.00 90.06 99 TYR A N 1
ATOM 758 C CA . TYR A 1 99 ? 6.015 -3.417 -2.746 1.00 90.06 99 TYR A CA 1
ATOM 759 C C . TYR A 1 99 ? 4.827 -3.654 -3.676 1.00 90.06 99 TYR A C 1
ATOM 761 O O . TYR A 1 99 ? 4.564 -2.868 -4.593 1.00 90.06 99 TYR A O 1
ATOM 769 N N . ALA A 1 100 ? 4.088 -4.724 -3.404 1.00 86.94 100 ALA A N 1
ATOM 770 C CA . ALA A 1 100 ? 2.838 -5.061 -4.074 1.00 86.94 100 ALA A CA 1
ATOM 771 C C . ALA A 1 100 ? 1.815 -5.584 -3.054 1.00 86.94 100 ALA A C 1
ATOM 773 O O . ALA A 1 100 ? 2.207 -6.139 -2.027 1.00 86.94 100 ALA A O 1
ATOM 774 N N . PRO A 1 101 ? 0.503 -5.453 -3.297 1.00 83.50 101 PRO A N 1
ATOM 775 C CA . PRO A 1 101 ? -0.500 -6.069 -2.432 1.00 83.50 101 PRO A CA 1
ATOM 776 C C . PRO A 1 101 ? -0.386 -7.606 -2.432 1.00 83.50 101 PRO A C 1
ATOM 778 O O . PRO A 1 101 ? -0.069 -8.231 -3.453 1.00 83.50 101 PRO A O 1
ATOM 781 N N . VAL A 1 102 ? -0.658 -8.232 -1.278 1.00 78.88 102 VAL A N 1
ATOM 782 C CA . VAL A 1 102 ? -0.712 -9.704 -1.150 1.00 78.88 102 VAL A CA 1
ATOM 783 C C . VAL A 1 102 ? -1.808 -10.298 -2.028 1.00 78.88 102 VAL A C 1
ATOM 785 O O . VAL A 1 102 ? -1.591 -11.307 -2.687 1.00 78.88 102 VAL A O 1
ATOM 788 N N . ASP A 1 103 ? -2.959 -9.637 -2.094 1.00 71.00 103 ASP A N 1
ATOM 789 C CA . ASP A 1 103 ? -4.131 -10.163 -2.779 1.00 71.00 103 ASP A CA 1
ATOM 790 C C . ASP A 1 103 ? -4.416 -9.349 -4.048 1.00 71.00 103 ASP A C 1
ATOM 792 O O . ASP A 1 103 ? -5.076 -8.308 -4.021 1.00 71.00 103 ASP A O 1
ATOM 796 N N . THR A 1 104 ? -3.877 -9.798 -5.182 1.00 60.00 104 THR A N 1
ATOM 797 C CA . THR A 1 104 ? -4.161 -9.203 -6.500 1.00 60.00 104 THR A CA 1
ATOM 798 C C . THR A 1 104 ? -5.587 -9.508 -6.970 1.00 60.00 104 THR A C 1
ATOM 800 O O . THR A 1 104 ? -6.136 -8.735 -7.757 1.00 60.00 104 THR A O 1
ATOM 803 N N . ASN A 1 105 ? -6.205 -10.571 -6.433 1.00 53.38 105 ASN A N 1
ATOM 804 C CA . ASN A 1 105 ? -7.570 -11.013 -6.734 1.00 53.38 105 ASN A CA 1
ATOM 805 C C . ASN A 1 105 ? -8.646 -10.350 -5.858 1.00 53.38 105 ASN A C 1
ATOM 807 O O . ASN A 1 105 ? -9.831 -10.446 -6.183 1.00 53.38 105 ASN A O 1
ATOM 811 N N . ARG A 1 106 ? -8.281 -9.582 -4.817 1.00 49.41 106 ARG A N 1
ATOM 812 C CA . ARG A 1 106 ? -9.202 -8.670 -4.096 1.00 49.41 106 ARG A CA 1
ATOM 813 C C . ARG A 1 106 ? -9.521 -7.407 -4.896 1.00 49.41 106 ARG A C 1
ATOM 815 O O . ARG A 1 106 ? -9.546 -6.293 -4.380 1.00 49.41 106 ARG A O 1
ATOM 822 N N . ILE A 1 107 ? -9.854 -7.617 -6.160 1.00 46.00 107 ILE A N 1
ATOM 823 C CA . ILE A 1 107 ? -10.392 -6.644 -7.107 1.00 46.00 107 ILE A CA 1
ATOM 824 C C . ILE A 1 107 ? -11.616 -5.901 -6.515 1.00 46.00 107 ILE A C 1
ATOM 826 O O . ILE A 1 107 ? -11.881 -4.766 -6.882 1.00 46.00 107 ILE A O 1
ATOM 830 N N . GLY A 1 108 ? -12.314 -6.461 -5.516 1.00 45.22 108 GLY A N 1
ATOM 831 C CA . GLY A 1 108 ? -13.612 -5.939 -5.078 1.00 45.22 108 GLY A CA 1
ATOM 832 C C . GLY A 1 108 ? -13.705 -5.087 -3.804 1.00 45.22 108 GLY A C 1
ATOM 833 O O . GLY A 1 108 ? -14.794 -4.565 -3.560 1.00 45.22 108 GLY A O 1
ATOM 834 N N . ARG A 1 109 ? -12.688 -4.963 -2.935 1.00 51.72 109 ARG A N 1
ATOM 835 C CA . ARG A 1 109 ? -12.886 -4.283 -1.627 1.00 51.72 109 ARG A CA 1
ATOM 836 C C . ARG A 1 109 ? -11.664 -3.485 -1.162 1.00 51.72 109 ARG A C 1
ATOM 838 O O . ARG A 1 109 ? -10.946 -3.972 -0.290 1.00 51.72 109 ARG A O 1
ATOM 845 N N . PRO A 1 110 ? -11.437 -2.266 -1.689 1.00 55.16 110 PRO A N 1
ATOM 846 C CA . PRO A 1 110 ? -10.600 -1.301 -0.977 1.00 55.16 110 PRO A CA 1
ATOM 847 C C . PRO A 1 110 ? -11.129 -1.121 0.451 1.00 55.16 110 PRO A C 1
ATOM 849 O O . PRO A 1 110 ? -12.345 -1.201 0.681 1.00 55.16 110 PRO A O 1
ATOM 852 N N . PHE A 1 111 ? -10.234 -0.875 1.406 1.00 59.16 111 PHE A N 1
ATOM 853 C CA . PHE A 1 111 ? -10.653 -0.567 2.778 1.00 59.16 111 PHE A CA 1
ATOM 854 C C . PHE A 1 111 ? -11.449 0.746 2.815 1.00 59.16 111 PHE A C 1
ATOM 856 O O . PHE A 1 111 ? -12.380 0.888 3.614 1.00 59.16 111 PHE A O 1
ATOM 863 N N . HIS A 1 112 ? -11.159 1.664 1.888 1.00 55.66 112 HIS A N 1
ATOM 864 C CA . HIS A 1 112 ? -11.934 2.874 1.641 1.00 55.66 112 HIS A CA 1
ATOM 865 C C . HIS A 1 112 ? -12.736 2.774 0.329 1.00 55.66 112 HIS A C 1
ATOM 867 O O . HIS A 1 112 ? -12.235 3.057 -0.747 1.00 55.66 112 HIS A O 1
ATOM 873 N N . HIS A 1 113 ? -14.004 2.351 0.442 1.00 51.72 113 HIS A N 1
ATOM 874 C CA . HIS A 1 113 ? -15.094 2.394 -0.555 1.00 51.72 113 HIS A CA 1
ATOM 875 C C . HIS A 1 113 ? -14.756 2.208 -2.057 1.00 51.72 113 HIS A C 1
ATOM 877 O O . HIS A 1 113 ? -14.246 3.095 -2.735 1.00 51.72 113 HIS A O 1
ATOM 883 N N . SER A 1 114 ? -15.281 1.124 -2.643 1.00 52.44 114 SER A N 1
ATOM 884 C CA . SER A 1 114 ? -15.232 0.798 -4.084 1.00 52.44 114 SER A CA 1
ATOM 885 C C . SER A 1 114 ? -15.793 1.867 -5.034 1.00 52.44 114 SER A C 1
ATOM 887 O O . SER A 1 114 ? -15.499 1.854 -6.226 1.00 52.44 114 SER A O 1
ATOM 889 N N . ARG A 1 115 ? -16.616 2.793 -4.532 1.00 48.72 115 ARG A N 1
ATOM 890 C CA . ARG A 1 115 ? -17.470 3.653 -5.361 1.00 48.72 115 ARG A CA 1
ATOM 891 C C . ARG A 1 115 ? -16.816 4.955 -5.831 1.00 48.72 115 ARG A C 1
ATOM 893 O O . ARG A 1 115 ? -17.368 5.595 -6.716 1.00 48.72 115 ARG A O 1
ATOM 900 N N . LEU A 1 116 ? -15.686 5.362 -5.246 1.00 48.38 116 LEU A N 1
ATOM 901 C CA . LEU A 1 116 ? -15.133 6.710 -5.458 1.00 48.38 116 LEU A CA 1
ATOM 902 C C . LEU A 1 116 ? -13.862 6.769 -6.311 1.00 48.38 116 LEU A C 1
ATOM 904 O O . LEU A 1 116 ? -13.442 7.868 -6.656 1.00 48.38 116 LEU A O 1
ATOM 908 N N . LEU A 1 117 ? -13.252 5.635 -6.675 1.00 55.03 117 LEU A N 1
ATOM 909 C CA . LEU A 1 117 ? -11.916 5.662 -7.285 1.00 55.03 117 LEU A CA 1
ATOM 910 C C . LEU A 1 117 ? -11.736 4.851 -8.577 1.00 55.03 117 LEU A C 1
ATOM 912 O O . LEU A 1 117 ? -10.644 4.914 -9.132 1.00 55.03 117 LEU A O 1
ATOM 916 N N . TYR A 1 118 ? -12.756 4.134 -9.088 1.00 63.00 118 TYR A N 1
ATOM 917 C CA . TYR A 1 118 ? -12.637 3.269 -10.288 1.00 63.00 118 TYR A CA 1
ATOM 918 C C . TYR A 1 118 ? -11.273 2.549 -10.345 1.00 63.00 118 TYR A C 1
ATOM 920 O O . TYR A 1 118 ? -10.545 2.610 -11.339 1.00 63.00 118 TYR A O 1
ATOM 928 N N . LEU A 1 119 ? -10.889 1.937 -9.218 1.00 66.75 119 LEU A N 1
ATOM 929 C CA . LEU A 1 119 ? -9.512 1.502 -8.959 1.00 66.75 119 LEU A CA 1
ATOM 930 C C . LEU A 1 119 ? -9.021 0.499 -10.005 1.00 66.75 119 LEU A C 1
ATOM 932 O O . LEU A 1 119 ? -7.847 0.505 -10.358 1.00 66.75 119 LEU A O 1
ATOM 936 N N . GLU A 1 120 ? -9.930 -0.318 -10.537 1.00 67.38 120 GLU A N 1
ATOM 937 C CA . GLU A 1 120 ? -9.656 -1.277 -11.607 1.00 67.38 120 GLU A CA 1
ATOM 938 C C . GLU A 1 120 ? -9.180 -0.592 -12.889 1.00 67.38 120 GLU A C 1
ATOM 940 O O . GLU A 1 120 ? -8.154 -0.976 -13.446 1.00 67.38 120 GLU A O 1
ATOM 945 N N . ALA A 1 121 ? -9.879 0.461 -13.323 1.00 70.38 121 ALA A N 1
ATOM 946 C CA . ALA A 1 121 ? -9.527 1.200 -14.530 1.00 70.38 121 ALA A CA 1
ATOM 947 C C . ALA A 1 121 ? -8.176 1.909 -14.369 1.00 70.38 121 ALA A C 1
ATOM 949 O O . ALA A 1 121 ? -7.327 1.828 -15.254 1.00 70.38 121 ALA A O 1
ATOM 950 N N . ARG A 1 122 ? -7.935 2.536 -13.209 1.00 72.69 122 ARG A N 1
ATOM 951 C CA . ARG A 1 122 ? -6.653 3.203 -12.915 1.00 72.69 122 ARG A CA 1
ATOM 952 C C . ARG A 1 122 ? -5.491 2.224 -12.812 1.00 72.69 122 ARG A C 1
ATOM 954 O O . ARG A 1 122 ? -4.405 2.504 -13.310 1.00 72.69 122 ARG A O 1
ATOM 961 N N . ARG A 1 123 ? -5.724 1.049 -12.229 1.00 72.81 123 ARG A N 1
ATOM 962 C CA . ARG A 1 123 ? -4.736 -0.032 -12.182 1.00 72.81 123 ARG A CA 1
ATOM 963 C C . ARG A 1 123 ? -4.438 -0.586 -13.573 1.00 72.81 123 ARG A C 1
ATOM 965 O O . ARG A 1 123 ? -3.275 -0.850 -13.869 1.00 72.81 123 ARG A O 1
ATOM 972 N N . ALA A 1 124 ? -5.454 -0.775 -14.416 1.00 73.38 124 ALA A N 1
ATOM 973 C CA . ALA A 1 124 ? -5.270 -1.243 -15.789 1.00 73.38 124 ALA A CA 1
ATOM 974 C C . ALA A 1 124 ? -4.454 -0.238 -16.618 1.00 73.38 124 ALA A C 1
ATOM 976 O O . ALA A 1 124 ? -3.509 -0.634 -17.297 1.00 73.38 124 ALA A O 1
ATOM 977 N N . GLU A 1 125 ? -4.760 1.056 -16.488 1.00 76.75 125 GLU A N 1
ATOM 978 C CA . GLU A 1 125 ? -4.007 2.151 -17.110 1.00 76.75 125 GLU A CA 1
ATOM 979 C C . GLU A 1 125 ? -2.538 2.140 -16.658 1.00 76.75 125 GLU A C 1
ATOM 981 O O . GLU A 1 125 ? -1.631 2.095 -17.490 1.00 76.75 125 GLU A O 1
ATOM 986 N N . HIS A 1 126 ? -2.292 2.062 -15.346 1.00 78.56 126 HIS A N 1
ATOM 987 C CA . HIS A 1 126 ? -0.937 1.986 -14.795 1.00 78.56 126 HIS A CA 1
ATOM 988 C C . HIS A 1 126 ? -0.187 0.730 -15.267 1.00 78.56 126 HIS A C 1
ATOM 990 O O . HIS A 1 126 ? 0.938 0.813 -15.757 1.00 78.56 126 HIS A O 1
ATOM 996 N N . SER A 1 127 ? -0.830 -0.438 -15.203 1.00 77.12 127 SER A N 1
ATOM 997 C CA . SER A 1 127 ? -0.236 -1.710 -15.637 1.00 77.12 127 SER A CA 1
ATOM 998 C C . SER A 1 127 ? 0.112 -1.698 -17.124 1.00 77.12 127 SER A C 1
ATOM 1000 O O . SER A 1 127 ? 1.154 -2.223 -17.508 1.00 77.12 127 SER A O 1
ATOM 1002 N N . SER A 1 128 ? -0.716 -1.066 -17.961 1.00 78.44 1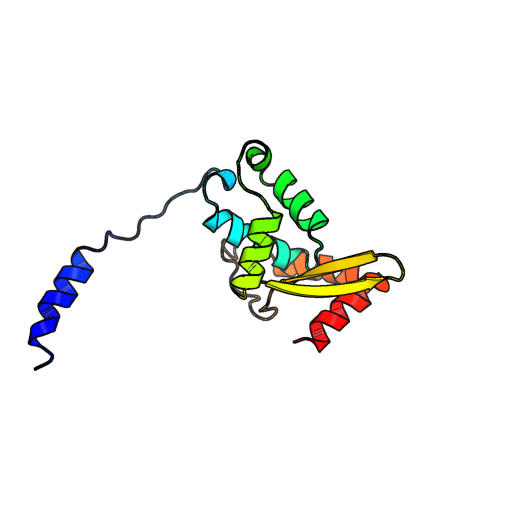28 SER A N 1
ATOM 1003 C CA . SER A 1 128 ? -0.442 -0.917 -19.394 1.00 78.44 128 SER A CA 1
ATOM 1004 C C . SER A 1 128 ? 0.854 -0.142 -19.646 1.00 78.44 128 SER A C 1
ATOM 1006 O O . SER A 1 128 ? 1.640 -0.523 -20.514 1.00 78.44 128 SER A O 1
ATOM 1008 N N . VAL A 1 129 ? 1.108 0.918 -18.873 1.00 80.88 129 VAL A N 1
ATOM 1009 C CA . VAL A 1 129 ? 2.350 1.704 -18.964 1.00 80.88 129 VAL A CA 1
ATOM 1010 C C . VAL A 1 129 ? 3.557 0.883 -18.503 1.00 80.88 129 VAL A C 1
ATOM 1012 O O . VAL A 1 129 ? 4.607 0.891 -19.151 1.00 80.88 129 VAL A O 1
ATOM 1015 N N . LEU A 1 130 ? 3.412 0.124 -17.417 1.00 80.69 130 LEU A N 1
ATOM 1016 C CA . LEU A 1 130 ? 4.494 -0.715 -16.899 1.00 80.69 130 LEU A CA 1
ATOM 1017 C C . LEU A 1 130 ? 4.860 -1.852 -17.859 1.00 80.69 130 LEU A C 1
ATOM 1019 O O . LEU A 1 130 ? 6.040 -2.149 -18.026 1.00 80.69 130 LEU A O 1
ATOM 1023 N N . LEU A 1 131 ? 3.875 -2.456 -18.530 1.00 79.81 131 LEU A N 1
ATOM 1024 C CA . LEU A 1 131 ? 4.108 -3.508 -19.524 1.00 79.81 131 LEU A CA 1
ATOM 1025 C C . LEU A 1 131 ? 4.852 -2.998 -20.766 1.00 79.81 131 LEU A C 1
ATOM 1027 O O . LEU A 1 131 ? 5.573 -3.773 -21.396 1.00 79.81 131 LEU A O 1
ATOM 1031 N N . ALA A 1 132 ? 4.715 -1.711 -21.096 1.00 81.31 132 ALA A N 1
ATOM 1032 C CA . ALA A 1 132 ? 5.461 -1.076 -22.180 1.00 81.31 132 ALA A CA 1
ATOM 1033 C C . ALA A 1 132 ? 6.940 -0.828 -21.822 1.00 81.31 132 ALA A C 1
ATOM 1035 O O . ALA A 1 132 ? 7.772 -0.689 -22.717 1.00 81.31 132 ALA A O 1
ATOM 1036 N N . THR A 1 133 ? 7.286 -0.801 -20.529 1.00 83.31 133 THR A N 1
ATOM 1037 C CA . THR A 1 133 ? 8.650 -0.535 -20.052 1.00 83.31 133 THR A CA 1
ATOM 1038 C C . THR A 1 133 ? 9.346 -1.844 -19.645 1.00 83.31 133 THR A C 1
ATOM 1040 O O . THR A 1 133 ? 8.960 -2.447 -18.642 1.00 83.31 133 THR A O 1
ATOM 1043 N N . PRO A 1 134 ? 10.420 -2.288 -20.333 1.00 80.25 134 PRO A N 1
ATOM 1044 C CA . PRO A 1 134 ? 11.021 -3.608 -20.096 1.00 80.25 134 PRO A CA 1
ATOM 1045 C C . PRO A 1 134 ? 11.473 -3.857 -18.649 1.00 80.25 134 PRO A C 1
ATOM 1047 O O . PRO A 1 134 ? 11.320 -4.956 -18.121 1.00 80.25 134 PRO A O 1
ATOM 1050 N N . GLN A 1 135 ? 12.005 -2.827 -17.985 1.00 78.50 135 GLN A N 1
ATOM 1051 C CA . GLN A 1 135 ? 12.485 -2.927 -16.605 1.00 78.50 135 GLN A CA 1
ATOM 1052 C C . GLN A 1 135 ? 11.343 -3.117 -15.600 1.00 78.50 135 GLN A C 1
ATOM 1054 O O . GLN A 1 135 ? 11.474 -3.927 -14.683 1.00 78.50 135 GLN A O 1
ATOM 1059 N N . ALA A 1 136 ? 10.234 -2.399 -15.794 1.00 78.69 136 ALA A N 1
ATOM 1060 C CA . ALA A 1 136 ? 9.050 -2.481 -14.946 1.00 78.69 136 ALA A CA 1
ATOM 1061 C C . ALA A 1 136 ? 8.291 -3.794 -15.165 1.00 78.69 136 ALA A C 1
ATOM 1063 O O . ALA A 1 136 ? 7.824 -4.407 -14.204 1.00 78.69 136 ALA A O 1
ATOM 1064 N N . LYS A 1 137 ? 8.243 -4.269 -16.415 1.00 81.44 137 LYS A N 1
ATOM 1065 C CA . LYS A 1 137 ? 7.705 -5.586 -16.755 1.00 81.44 137 LYS A CA 1
ATOM 1066 C C . LYS A 1 137 ? 8.433 -6.711 -16.013 1.00 81.44 137 LYS A C 1
ATOM 1068 O O . LYS A 1 137 ? 7.771 -7.556 -15.429 1.00 81.44 137 LYS A O 1
ATOM 1073 N N . ALA A 1 138 ? 9.766 -6.682 -15.966 1.00 82.38 138 ALA A N 1
ATOM 1074 C CA . ALA A 1 138 ? 10.535 -7.697 -15.244 1.00 82.38 138 ALA A CA 1
ATOM 1075 C C . ALA A 1 138 ? 10.166 -7.764 -13.748 1.00 82.38 138 ALA A C 1
ATOM 1077 O O . ALA A 1 138 ? 10.028 -8.849 -13.201 1.00 82.38 138 ALA A O 1
ATOM 1078 N N . ILE A 1 139 ? 9.932 -6.614 -13.105 1.00 80.81 139 ILE A N 1
ATOM 1079 C CA . ILE A 1 139 ? 9.507 -6.562 -11.695 1.00 80.81 139 ILE A CA 1
ATOM 1080 C C . ILE A 1 139 ? 8.091 -7.134 -11.536 1.00 80.81 139 ILE A C 1
ATOM 1082 O O . ILE A 1 139 ? 7.821 -7.880 -10.600 1.00 80.81 139 ILE A O 1
ATOM 1086 N N . LEU A 1 140 ? 7.175 -6.801 -12.450 1.00 81.00 140 LEU A N 1
ATOM 1087 C CA . LEU A 1 140 ? 5.825 -7.371 -12.456 1.00 81.00 140 LEU A CA 1
ATOM 1088 C C . LEU A 1 140 ? 5.838 -8.896 -12.611 1.00 81.00 140 LEU A C 1
ATOM 1090 O O . LEU A 1 140 ? 5.046 -9.572 -11.954 1.00 81.00 140 LEU A O 1
ATOM 1094 N N . ASP A 1 141 ? 6.715 -9.423 -13.462 1.00 82.31 141 ASP A N 1
ATOM 1095 C CA . ASP A 1 141 ? 6.860 -10.861 -13.674 1.00 82.31 141 ASP A CA 1
ATOM 1096 C C . ASP A 1 141 ? 7.470 -11.546 -12.430 1.00 82.31 141 ASP A C 1
ATOM 1098 O O . ASP A 1 141 ? 6.932 -12.559 -11.987 1.00 82.31 141 ASP A O 1
ATOM 1102 N N . GLU A 1 142 ? 8.456 -10.935 -11.757 1.00 82.50 142 GLU A N 1
ATOM 1103 C CA . GLU A 1 142 ? 8.983 -11.419 -10.461 1.00 82.50 142 GLU A CA 1
ATOM 1104 C C . GLU A 1 142 ? 7.877 -11.534 -9.387 1.00 82.50 142 GLU A C 1
ATOM 1106 O O . GLU A 1 142 ? 7.825 -12.506 -8.632 1.00 82.50 142 GLU A O 1
ATOM 1111 N N . PHE A 1 143 ? 6.935 -10.583 -9.335 1.00 77.38 143 PHE A N 1
ATOM 1112 C CA . PHE A 1 143 ? 5.786 -10.662 -8.420 1.00 77.38 143 PHE A CA 1
ATOM 1113 C C . PHE A 1 143 ? 4.764 -11.744 -8.792 1.00 77.38 143 PHE A C 1
ATOM 1115 O O . PHE A 1 143 ? 4.024 -12.192 -7.913 1.00 77.38 143 PHE A O 1
ATOM 1122 N N . ARG A 1 144 ? 4.681 -12.134 -10.070 1.00 75.62 144 ARG A N 1
ATOM 1123 C CA . ARG A 1 144 ? 3.799 -13.216 -10.537 1.00 75.62 144 ARG A CA 1
ATOM 1124 C C . ARG A 1 144 ? 4.379 -14.590 -10.233 1.00 75.62 144 ARG A C 1
ATOM 1126 O O . ARG A 1 144 ? 3.615 -15.482 -9.900 1.00 75.62 144 ARG A O 1
ATOM 1133 N N . GLU A 1 145 ? 5.695 -14.745 -10.334 1.00 72.69 145 GLU A N 1
ATOM 1134 C CA . GLU A 1 145 ? 6.389 -15.997 -10.006 1.00 72.69 145 GLU A CA 1
ATOM 1135 C C . GLU A 1 145 ? 6.470 -16.246 -8.492 1.00 72.69 145 GLU A C 1
ATOM 1137 O O . GLU A 1 145 ? 6.511 -17.391 -8.053 1.00 72.69 145 GLU A O 1
ATOM 1142 N N . ALA A 1 146 ? 6.461 -15.180 -7.684 1.00 63.31 146 ALA A N 1
ATOM 1143 C CA . ALA A 1 146 ? 6.450 -15.258 -6.222 1.00 63.31 146 ALA A CA 1
ATOM 1144 C C . ALA A 1 146 ? 5.044 -15.446 -5.600 1.00 63.31 146 ALA A C 1
ATOM 1146 O O . ALA A 1 146 ? 4.918 -15.389 -4.372 1.00 63.31 146 ALA A O 1
ATOM 1147 N N . ALA A 1 147 ? 3.990 -15.587 -6.416 1.00 56.06 147 ALA A N 1
ATOM 1148 C CA . ALA A 1 147 ? 2.588 -15.743 -6.003 1.00 56.06 147 ALA A CA 1
ATOM 1149 C C . ALA A 1 147 ? 2.124 -17.200 -6.122 1.00 56.06 147 ALA A C 1
ATOM 1151 O O . ALA A 1 147 ? 1.396 -17.634 -5.201 1.00 56.06 147 ALA A O 1
#

Secondary structure (DSSP, 8-state):
--GGGHHHHHHHHHTSPPP-----S-GGG-HHHHHHHHHHHHHHH-SEEHHHHHHHHHHH-GGGGGSS--HHHHHHHHHHTTSEEEEEEEETTEEEEEEEES-SS-TT--SS-TTSS-HHHHHHHHHHHHHHSHHHHHHHHHHHHT-

Foldseek 3Di:
DPVVCVVVVVVVVVPPDDDDDDDDPACLVPLVVVLLVLLLVLQLQPQDFLVRSVVVSCVVHVCNVVHPDDSVVSVVVCVVVQQKDWDWDDDPPDITITIHGNCNPVPDDRVPDPPPPVSVVSSVVNVVVLCVPPVSVVVVVVVVVVD

Radius of gyration: 19.69 Å; chains: 1; bounding box: 52×45×55 Å

Sequence (147 aa):
MVLSAADQIEERIKRIPESHSVKIVDLSISPKHLLFFIYDLTSVIYPASISMINYYVSAIVPSLAASAINVPTLVGLAVAMGLLRSVTRKNHHSSEVFYAPVDTNRIGRPFHHSRLLYLEARRAEHSSVLLATPQAKAILDEFREAA